Protein AF-A0A7G3ZXC9-F1 (afdb_monomer)

Nearest PDB structures (foldseek):
  3bgt-assembly1_D  TM=9.601E-01  e=1.173E-02  Chromobacterium violaceum
  3c8w-assembly1_A  TM=9.465E-01  e=3.284E-02  Legionella pneumophila subsp. pneumophila str. Philadelphia 1

Mean predicted aligned error: 11.97 Å

Sequence (78 aa):
MNEAEVITNAFAMPLISPSYVEYSLEQVDIKGAWQGPAQLQLAHYALAPVANLPIRRRVSGIHLLTALTLWSCCSRLS

Radius of gyration: 18.64 Å; Cα contacts (8 Å, |Δi|>4): 72; chains: 1; bounding box: 44×28×39 Å

Structure (mmCIF, N/CA/C/O backbone):
data_AF-A0A7G3ZXC9-F1
#
_entry.id   AF-A0A7G3ZXC9-F1
#
loop_
_atom_site.group_PDB
_atom_site.id
_atom_site.type_symbol
_atom_site.label_atom_id
_atom_site.label_alt_id
_atom_site.label_comp_id
_atom_site.label_asym_id
_atom_site.label_entity_id
_atom_site.label_seq_id
_atom_site.pdbx_PDB_ins_code
_atom_site.Cartn_x
_atom_site.Cartn_y
_atom_site.Cartn_z
_atom_site.occupancy
_atom_site.B_iso_or_equiv
_atom_site.auth_seq_id
_atom_site.auth_comp_id
_atom_site.auth_asym_id
_atom_site.auth_atom_id
_atom_site.pdbx_PDB_model_num
ATOM 1 N N . MET A 1 1 ? 31.766 -1.357 -7.569 1.00 47.16 1 MET A N 1
ATOM 2 C CA . MET A 1 1 ? 30.916 -2.014 -6.557 1.00 47.16 1 MET A CA 1
ATOM 3 C C . MET A 1 1 ? 29.513 -2.034 -7.115 1.00 47.16 1 MET A C 1
ATOM 5 O O . MET A 1 1 ? 28.994 -0.963 -7.409 1.00 47.16 1 MET A O 1
ATOM 9 N N . ASN A 1 2 ? 28.970 -3.215 -7.399 1.00 60.9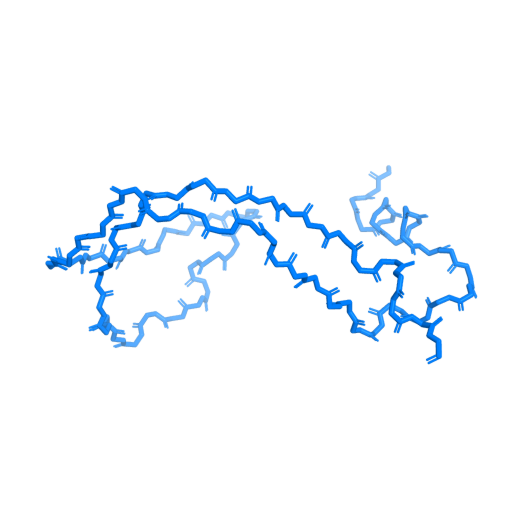4 2 ASN A N 1
ATOM 10 C CA . ASN A 1 2 ? 27.629 -3.326 -7.970 1.00 60.9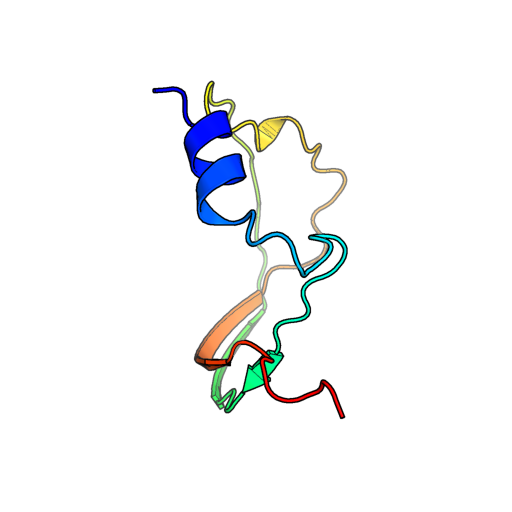4 2 ASN A CA 1
ATOM 11 C C . ASN A 1 2 ? 26.591 -3.428 -6.834 1.00 60.94 2 ASN A C 1
ATOM 13 O O . ASN A 1 2 ? 26.897 -3.923 -5.750 1.00 60.94 2 ASN A O 1
ATOM 17 N N . GLU A 1 3 ? 25.378 -2.925 -7.057 1.00 56.41 3 GLU A N 1
ATOM 18 C CA . GLU A 1 3 ? 24.324 -2.900 -6.029 1.00 56.41 3 GLU A CA 1
ATOM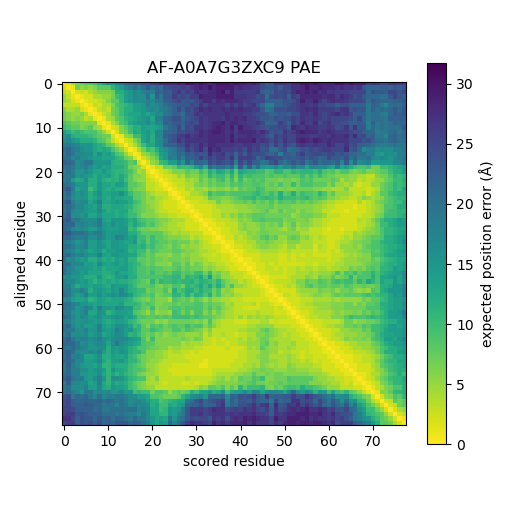 19 C C . GLU A 1 3 ? 23.934 -4.315 -5.561 1.00 56.41 3 GLU A C 1
ATOM 21 O O . GLU A 1 3 ? 23.629 -4.522 -4.388 1.00 56.41 3 GLU A O 1
ATOM 26 N N . ALA A 1 4 ? 24.027 -5.314 -6.444 1.00 62.53 4 ALA A N 1
ATOM 27 C CA . ALA A 1 4 ? 23.709 -6.708 -6.133 1.00 62.53 4 ALA A CA 1
ATOM 28 C C . ALA A 1 4 ? 24.707 -7.359 -5.150 1.00 62.53 4 ALA A C 1
ATOM 30 O O . ALA A 1 4 ? 24.324 -8.175 -4.314 1.00 62.53 4 ALA A O 1
ATOM 31 N N . GLU A 1 5 ? 25.978 -6.974 -5.208 1.00 61.31 5 GLU A N 1
ATOM 32 C CA . GLU A 1 5 ? 27.066 -7.426 -4.339 1.00 61.31 5 GLU A CA 1
ATOM 33 C C . GLU A 1 5 ? 26.951 -6.783 -2.956 1.00 61.31 5 GLU A C 1
ATOM 35 O O . GLU A 1 5 ? 27.171 -7.448 -1.947 1.00 61.31 5 GLU A O 1
ATOM 40 N N . VAL A 1 6 ? 26.515 -5.520 -2.892 1.00 61.81 6 VAL A N 1
ATOM 41 C CA . VAL A 1 6 ? 26.216 -4.843 -1.622 1.00 61.81 6 VAL A CA 1
ATOM 42 C C . VAL A 1 6 ? 25.035 -5.515 -0.921 1.00 61.81 6 VAL A C 1
ATOM 44 O O . VAL A 1 6 ? 25.124 -5.785 0.271 1.00 61.81 6 VAL A O 1
ATOM 47 N N . ILE A 1 7 ? 23.963 -5.854 -1.646 1.00 60.72 7 ILE A N 1
ATOM 48 C CA . ILE A 1 7 ? 22.794 -6.542 -1.070 1.00 60.72 7 ILE A CA 1
ATOM 49 C C . ILE A 1 7 ? 23.154 -7.968 -0.631 1.00 60.72 7 ILE A C 1
ATOM 51 O O . ILE A 1 7 ? 22.761 -8.401 0.449 1.00 60.72 7 ILE A O 1
ATOM 55 N N . THR A 1 8 ? 23.947 -8.690 -1.423 1.00 60.03 8 THR A N 1
ATOM 56 C CA . THR A 1 8 ? 24.366 -10.055 -1.074 1.00 60.03 8 THR A CA 1
ATOM 57 C C . THR A 1 8 ? 25.273 -10.056 0.158 1.00 60.03 8 THR A C 1
ATOM 59 O O . THR A 1 8 ? 25.053 -10.840 1.075 1.00 60.03 8 THR A O 1
ATOM 62 N N . ASN A 1 9 ? 26.241 -9.141 0.238 1.00 58.78 9 ASN A N 1
ATOM 63 C CA . ASN A 1 9 ? 27.213 -9.115 1.333 1.00 58.78 9 ASN A CA 1
ATOM 64 C C . ASN A 1 9 ? 26.688 -8.440 2.611 1.00 58.78 9 ASN A C 1
ATOM 66 O O . ASN A 1 9 ? 27.146 -8.782 3.698 1.00 58.78 9 ASN A O 1
ATOM 70 N N . ALA A 1 10 ? 25.729 -7.510 2.517 1.00 56.06 10 ALA A N 1
ATOM 71 C CA . ALA A 1 10 ? 25.147 -6.847 3.689 1.00 56.06 10 ALA A CA 1
ATOM 72 C C . ALA A 1 10 ? 24.203 -7.757 4.496 1.00 56.06 10 ALA A C 1
ATOM 74 O O . ALA A 1 10 ? 24.045 -7.551 5.698 1.00 56.06 10 ALA A O 1
ATOM 75 N N . PHE A 1 11 ? 23.590 -8.760 3.855 1.00 54.00 11 PHE A N 1
ATOM 76 C CA . PHE A 1 11 ? 22.620 -9.664 4.488 1.00 54.00 11 PHE A CA 1
ATOM 77 C C . PHE A 1 11 ? 23.115 -11.115 4.638 1.00 54.00 11 PHE A C 1
ATOM 79 O O . PHE A 1 11 ? 22.466 -11.909 5.319 1.00 54.00 11 PHE A O 1
ATOM 86 N N . ALA A 1 12 ? 24.269 -11.477 4.065 1.00 46.78 12 ALA A N 1
ATOM 87 C CA . ALA A 1 12 ? 24.873 -12.804 4.208 1.00 46.78 12 ALA A CA 1
ATOM 88 C C . ALA A 1 12 ? 25.677 -12.945 5.513 1.00 46.78 12 ALA A C 1
ATOM 90 O O . ALA A 1 12 ? 26.903 -13.052 5.504 1.00 46.78 12 ALA A O 1
ATOM 91 N N . MET A 1 13 ? 24.986 -12.995 6.655 1.00 45.75 13 MET A N 1
ATOM 92 C CA . MET A 1 13 ? 25.568 -13.597 7.857 1.00 45.75 13 MET A CA 1
ATOM 93 C C . MET A 1 13 ? 25.371 -15.127 7.763 1.00 45.75 13 MET A C 1
ATOM 95 O O . MET A 1 13 ? 24.238 -15.578 7.596 1.00 45.75 13 MET A O 1
ATOM 99 N N . PRO A 1 14 ? 26.436 -15.949 7.842 1.00 46.12 14 PRO A N 1
ATOM 100 C CA . PRO A 1 14 ? 26.460 -17.327 7.318 1.00 46.12 14 PRO A CA 1
ATOM 101 C C . PRO A 1 14 ? 25.615 -18.372 8.073 1.00 46.12 14 PRO A C 1
ATOM 103 O O . PRO A 1 14 ? 25.693 -19.554 7.752 1.00 46.12 14 PRO A O 1
ATOM 106 N N . LEU A 1 15 ? 24.822 -17.976 9.074 1.00 51.53 15 LEU A N 1
ATOM 107 C CA . LEU A 1 15 ? 24.078 -18.897 9.945 1.00 51.53 15 LEU A CA 1
ATOM 108 C C . LEU A 1 15 ? 22.567 -18.933 9.684 1.00 51.53 15 LEU A C 1
ATOM 110 O O . LEU A 1 15 ? 21.888 -19.790 10.243 1.00 51.53 15 LEU A O 1
ATOM 114 N N . ILE A 1 16 ? 22.025 -18.026 8.867 1.00 56.94 16 ILE A N 1
ATOM 115 C CA . ILE A 1 16 ? 20.576 -17.905 8.675 1.00 56.94 16 ILE A CA 1
ATOM 116 C C . ILE A 1 16 ? 20.273 -17.985 7.181 1.00 56.94 16 ILE A C 1
ATOM 118 O O . ILE A 1 16 ? 20.722 -17.155 6.393 1.00 56.94 16 ILE A O 1
ATOM 122 N N . SER A 1 17 ? 19.507 -18.999 6.777 1.00 53.00 17 SER A N 1
ATOM 123 C CA . SER A 1 17 ? 18.951 -19.071 5.427 1.00 53.00 17 SER A CA 1
ATOM 124 C C . SER A 1 17 ? 18.071 -17.835 5.173 1.00 53.00 17 SER A C 1
ATOM 126 O O . SER A 1 17 ? 17.150 -17.606 5.955 1.00 53.00 17 SER A O 1
ATOM 128 N N . PRO A 1 18 ? 18.271 -17.063 4.085 1.00 56.28 18 PRO A N 1
ATOM 129 C CA . PRO A 1 18 ? 17.472 -15.867 3.776 1.00 56.28 18 PRO A CA 1
ATOM 130 C C . PRO A 1 18 ? 16.012 -16.183 3.409 1.00 56.28 18 PRO A C 1
ATOM 132 O O . PRO A 1 18 ? 15.218 -15.287 3.122 1.00 56.28 18 PRO A O 1
ATOM 135 N N . SER A 1 19 ? 15.645 -17.462 3.365 1.00 61.28 19 SER A N 1
ATOM 136 C CA . SER A 1 19 ? 14.307 -17.901 3.020 1.00 61.28 19 SER A CA 1
ATOM 137 C C . SER A 1 19 ? 13.361 -17.716 4.205 1.00 61.28 19 SER A C 1
ATOM 139 O O . SER A 1 19 ? 13.335 -18.535 5.119 1.00 61.28 19 SER A O 1
ATOM 141 N N . TYR A 1 20 ? 12.548 -16.665 4.086 1.00 60.28 20 TYR A N 1
ATOM 142 C CA . TYR A 1 20 ? 11.383 -16.308 4.897 1.00 60.28 20 TYR A CA 1
ATOM 143 C C . TYR A 1 20 ? 11.681 -15.498 6.166 1.00 60.28 20 TYR A C 1
ATOM 145 O O . TYR A 1 20 ? 11.936 -16.027 7.243 1.00 60.28 20 TYR A O 1
ATOM 153 N N . VAL A 1 21 ? 11.594 -14.174 6.017 1.00 66.62 21 VAL A N 1
ATOM 154 C CA . VAL A 1 21 ? 11.600 -13.218 7.127 1.00 66.62 21 VAL A CA 1
ATOM 155 C C . VAL A 1 21 ? 10.163 -12.776 7.382 1.00 66.62 21 VAL A C 1
ATOM 157 O O . VAL A 1 21 ? 9.528 -12.192 6.504 1.00 66.62 21 VAL A O 1
ATOM 160 N N . GLU A 1 22 ? 9.667 -13.036 8.588 1.00 71.31 22 GLU A N 1
ATOM 161 C CA . GLU A 1 22 ? 8.384 -12.524 9.066 1.00 71.31 22 GLU A CA 1
ATOM 162 C C . GLU A 1 22 ? 8.616 -11.257 9.897 1.00 71.31 22 GLU A C 1
ATOM 164 O O . GLU A 1 22 ? 9.388 -11.247 10.858 1.00 71.31 22 GLU A O 1
ATOM 169 N N . TYR A 1 23 ? 7.946 -10.170 9.526 1.00 75.69 23 TYR A N 1
ATOM 170 C CA . TYR A 1 23 ? 7.890 -8.946 10.318 1.00 75.69 23 TYR A CA 1
ATOM 171 C C . TYR A 1 23 ? 6.443 -8.679 10.713 1.00 75.69 23 TYR A C 1
ATOM 173 O O . TYR A 1 23 ? 5.518 -8.891 9.930 1.00 75.69 23 TYR A O 1
ATOM 181 N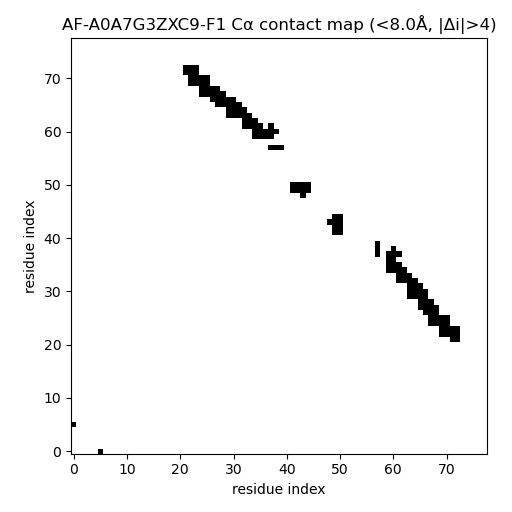 N . SER A 1 24 ? 6.255 -8.227 11.949 1.00 77.69 24 SER A N 1
ATOM 182 C CA . SER A 1 24 ? 4.946 -7.877 12.490 1.00 77.69 24 SER A CA 1
ATOM 183 C C . SER A 1 24 ? 4.879 -6.374 12.731 1.00 77.69 24 SER A C 1
ATOM 185 O O . SER A 1 24 ? 5.870 -5.734 13.086 1.00 77.69 24 SER A O 1
ATOM 187 N N . LEU A 1 25 ? 3.696 -5.807 12.519 1.00 84.25 25 LEU A N 1
ATOM 188 C CA . LEU A 1 25 ? 3.392 -4.443 12.930 1.00 84.25 25 LEU A CA 1
ATOM 189 C C . LEU A 1 25 ? 2.787 -4.505 14.331 1.00 84.25 25 LEU A C 1
ATOM 191 O O . LEU A 1 25 ? 1.798 -5.208 14.544 1.00 84.25 25 LEU A O 1
ATOM 195 N N . GLU A 1 26 ? 3.372 -3.780 15.277 1.00 83.69 26 GLU A N 1
ATOM 196 C CA . GLU A 1 26 ? 2.881 -3.690 16.651 1.00 83.69 26 GLU A CA 1
ATOM 197 C C . GLU A 1 26 ? 2.306 -2.296 16.919 1.00 83.69 26 GLU A C 1
ATOM 199 O O . GLU A 1 26 ? 2.647 -1.319 16.248 1.00 83.69 26 GLU A O 1
ATOM 204 N N . GLN A 1 27 ? 1.415 -2.207 17.913 1.00 85.31 27 GLN A N 1
ATOM 205 C CA . GLN A 1 27 ? 0.832 -0.941 18.377 1.00 85.31 27 GLN A CA 1
ATOM 206 C C . GLN A 1 27 ? 0.167 -0.120 17.254 1.00 85.31 27 GLN A C 1
ATOM 208 O O . GLN A 1 27 ? 0.374 1.085 17.142 1.00 85.31 27 GLN A O 1
ATOM 213 N N . VAL A 1 28 ? -0.623 -0.780 16.403 1.00 88.19 28 VAL A N 1
ATOM 214 C CA . VAL A 1 28 ? -1.339 -0.120 15.303 1.00 88.19 28 VAL A CA 1
ATOM 215 C C . VAL A 1 28 ? -2.539 0.661 15.853 1.00 88.19 28 VAL A C 1
ATOM 217 O O . VAL A 1 28 ? -3.554 0.069 16.213 1.00 88.19 28 VAL A O 1
ATOM 220 N N . ASP A 1 29 ? -2.432 1.988 15.893 1.00 93.81 29 ASP A N 1
ATOM 221 C CA . ASP A 1 29 ? -3.511 2.919 16.237 1.00 93.81 29 ASP A CA 1
ATOM 222 C C . ASP A 1 29 ? -4.085 3.569 14.969 1.00 93.81 29 ASP A C 1
ATOM 224 O O . ASP A 1 29 ? -3.364 4.224 14.207 1.00 93.81 29 ASP A O 1
ATOM 228 N N . ILE A 1 30 ? -5.388 3.389 14.729 1.00 91.94 30 ILE A N 1
ATOM 229 C CA . ILE A 1 30 ? -6.082 3.892 13.538 1.00 91.94 30 ILE A CA 1
ATOM 230 C C . ILE A 1 30 ? -6.787 5.204 13.869 1.00 91.94 30 ILE A C 1
ATOM 232 O O . ILE A 1 30 ? -7.819 5.228 14.533 1.00 91.94 30 ILE A O 1
ATOM 236 N N . LYS A 1 31 ? -6.262 6.302 13.323 1.00 93.19 31 LYS A N 1
ATOM 237 C CA . LYS A 1 31 ? -6.779 7.662 13.529 1.00 93.19 31 LYS A CA 1
ATOM 238 C C . LYS A 1 31 ? -7.892 8.029 12.550 1.00 93.19 31 LYS A C 1
ATOM 240 O O . LYS A 1 31 ? -8.688 8.919 12.829 1.00 93.19 31 LYS A O 1
ATOM 245 N N . GLY A 1 32 ? -7.947 7.366 11.396 1.00 91.81 32 GLY A N 1
ATOM 246 C CA . GLY A 1 32 ? -8.988 7.589 10.398 1.00 91.81 32 GLY A CA 1
ATOM 247 C C . GLY A 1 32 ? -8.897 6.626 9.221 1.00 91.81 32 GLY A C 1
ATOM 248 O O . GLY A 1 32 ? -7.810 6.181 8.848 1.00 91.81 32 GLY A O 1
ATOM 249 N N . ALA A 1 33 ? -10.054 6.310 8.641 1.00 94.44 33 ALA A N 1
ATOM 250 C CA . ALA A 1 33 ? -10.177 5.452 7.474 1.00 94.44 33 ALA A CA 1
ATOM 251 C C . ALA A 1 33 ? -11.280 5.976 6.549 1.00 94.44 33 ALA A C 1
ATOM 253 O O . ALA A 1 33 ? -12.411 6.197 6.984 1.00 94.44 33 ALA A O 1
ATOM 254 N N . TRP A 1 34 ? -10.957 6.141 5.267 1.00 96.12 34 TRP A N 1
ATOM 255 C CA . TRP A 1 34 ? -11.904 6.580 4.243 1.00 96.12 34 TRP A CA 1
ATOM 256 C C . TRP A 1 34 ? -11.866 5.650 3.041 1.00 96.12 34 TRP A C 1
ATOM 258 O O . TRP A 1 34 ? -10.802 5.205 2.603 1.00 96.12 34 TRP A O 1
ATOM 268 N N . GLN A 1 35 ? -13.043 5.398 2.478 1.00 94.88 35 GLN A N 1
ATOM 269 C CA . GLN A 1 35 ? -13.208 4.641 1.248 1.00 94.88 35 GLN A CA 1
ATOM 270 C C . GLN A 1 35 ? -13.719 5.564 0.145 1.00 94.88 35 GLN A C 1
ATOM 272 O O . GLN A 1 35 ? -14.586 6.405 0.379 1.00 94.88 35 GLN A O 1
ATOM 277 N N . GLY A 1 36 ? -13.192 5.404 -1.067 1.00 92.06 36 GLY A N 1
ATOM 278 C CA . GLY A 1 36 ? -13.604 6.226 -2.197 1.00 92.06 36 GLY A CA 1
ATOM 279 C C . GLY A 1 36 ? -13.172 5.662 -3.549 1.00 92.06 36 GLY A C 1
ATOM 280 O O . GLY A 1 36 ? -12.412 4.688 -3.624 1.00 92.06 36 GLY A O 1
ATOM 281 N N . PRO A 1 37 ? -13.661 6.251 -4.650 1.00 91.81 37 PRO A N 1
ATOM 282 C CA . PRO A 1 37 ? -13.234 5.861 -5.982 1.00 91.81 37 PRO A CA 1
ATOM 283 C C . PRO A 1 37 ? -11.760 6.245 -6.201 1.00 91.81 37 PRO A C 1
ATOM 285 O O . PRO A 1 37 ? -11.430 7.416 -6.318 1.00 91.81 37 PRO A O 1
ATOM 288 N N . ALA A 1 38 ? -10.875 5.248 -6.299 1.00 89.19 38 ALA A N 1
ATOM 289 C CA . ALA A 1 38 ? -9.460 5.430 -6.646 1.00 89.19 38 ALA A CA 1
ATOM 290 C C . ALA A 1 38 ? -9.101 4.878 -8.036 1.00 89.19 38 ALA A C 1
ATOM 292 O O . ALA A 1 38 ? -9.616 3.839 -8.455 1.00 89.19 38 ALA A O 1
ATOM 293 N N . GLN A 1 39 ? -8.173 5.532 -8.729 1.00 91.50 39 GLN A N 1
ATOM 294 C CA . GLN A 1 39 ? -7.605 5.072 -9.996 1.00 91.50 39 GLN A CA 1
ATOM 295 C C . GLN A 1 39 ? -6.092 4.890 -9.844 1.00 91.50 39 GLN A C 1
ATOM 297 O O . GLN A 1 39 ? -5.443 5.680 -9.167 1.00 91.50 39 GLN A O 1
ATOM 302 N N . LEU A 1 40 ? -5.542 3.847 -10.469 1.00 91.19 40 LEU A N 1
ATOM 303 C CA . LEU A 1 40 ? -4.107 3.567 -10.497 1.00 91.19 40 LEU A CA 1
ATOM 304 C C . LEU A 1 40 ? -3.645 3.465 -11.953 1.00 91.19 40 LEU A C 1
ATOM 306 O O . LEU A 1 40 ? -4.300 2.805 -12.760 1.00 91.19 40 LEU A O 1
ATOM 310 N N . GLN A 1 41 ? -2.527 4.113 -12.273 1.00 90.75 41 GLN A N 1
ATOM 311 C CA . GLN A 1 41 ? -1.826 4.010 -13.552 1.00 90.75 41 GLN A CA 1
ATOM 312 C C . GLN A 1 41 ? -0.338 3.799 -13.263 1.00 90.75 41 GLN A C 1
ATOM 314 O O . GLN A 1 41 ? 0.191 4.388 -12.321 1.00 90.75 41 GLN A O 1
ATOM 319 N N . LEU A 1 42 ? 0.327 2.950 -14.048 1.00 92.44 42 LEU A N 1
ATOM 320 C CA . LEU A 1 42 ? 1.751 2.653 -13.891 1.00 92.44 42 LEU A CA 1
ATOM 321 C C . LEU A 1 42 ? 2.512 3.239 -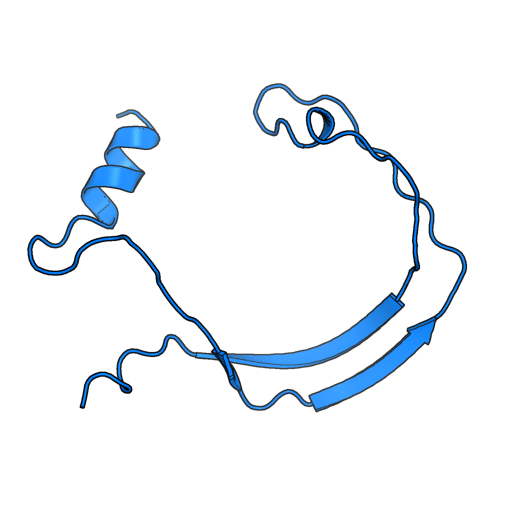15.076 1.00 92.44 42 LEU A C 1
ATOM 323 O O . LEU A 1 42 ? 2.158 2.994 -16.228 1.00 92.44 42 LEU A O 1
ATOM 327 N N . ALA A 1 43 ? 3.548 4.020 -14.784 1.00 89.81 43 ALA A N 1
ATOM 328 C CA . ALA A 1 43 ? 4.419 4.616 -15.787 1.00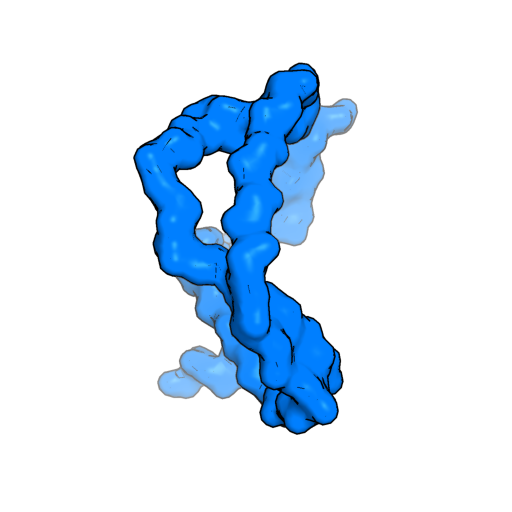 89.81 43 ALA A CA 1
ATOM 329 C C . ALA A 1 43 ? 5.688 3.774 -15.961 1.00 89.81 43 ALA A C 1
ATOM 331 O O . ALA A 1 43 ? 6.192 3.183 -15.004 1.00 89.81 43 ALA A O 1
ATOM 332 N N . HIS A 1 44 ? 6.209 3.728 -17.186 1.00 90.62 44 HIS A N 1
ATOM 333 C CA . HIS A 1 44 ? 7.443 3.007 -17.483 1.00 90.62 44 HIS A CA 1
ATOM 334 C C . HIS A 1 44 ? 8.652 3.798 -16.987 1.00 90.62 44 HIS A C 1
ATOM 336 O O . HIS A 1 44 ? 8.777 4.992 -17.257 1.00 90.62 44 HIS A O 1
ATOM 342 N N . TYR A 1 45 ? 9.556 3.112 -16.291 1.00 90.56 45 TYR A N 1
ATOM 343 C CA . TYR A 1 45 ? 10.807 3.680 -15.809 1.00 90.56 45 TYR A CA 1
ATOM 344 C C . TYR A 1 45 ? 11.919 2.630 -15.856 1.00 90.56 45 TYR A C 1
ATOM 346 O O . TYR A 1 45 ? 11.691 1.466 -15.531 1.00 90.56 45 TYR A O 1
ATOM 354 N N . ALA A 1 46 ? 13.125 3.040 -16.253 1.00 87.75 46 ALA A N 1
ATOM 355 C CA . ALA A 1 46 ? 14.229 2.123 -16.546 1.00 87.75 46 ALA A CA 1
ATOM 356 C C . ALA A 1 46 ? 14.741 1.352 -15.314 1.00 87.75 46 ALA A C 1
ATOM 358 O O . ALA A 1 46 ? 15.093 0.184 -15.432 1.00 87.75 46 ALA A O 1
ATOM 359 N N . LEU A 1 47 ? 14.758 1.988 -14.136 1.00 89.00 47 LEU A N 1
ATOM 360 C CA . LEU A 1 47 ? 15.291 1.399 -12.895 1.00 89.00 47 LEU A CA 1
ATOM 361 C C . LEU A 1 47 ? 14.202 0.946 -11.909 1.00 89.00 47 LEU A C 1
ATOM 363 O O . LEU A 1 47 ? 14.506 0.441 -10.836 1.00 89.00 47 LEU A O 1
ATOM 367 N N . ALA A 1 48 ? 12.927 1.129 -12.256 1.00 87.06 48 ALA A N 1
ATOM 368 C CA . ALA A 1 48 ? 11.791 0.780 -11.409 1.00 87.06 48 ALA A CA 1
ATOM 369 C C . ALA A 1 48 ? 10.704 0.142 -12.287 1.00 87.06 48 ALA A C 1
ATOM 371 O O . ALA A 1 48 ? 9.784 0.834 -12.732 1.00 87.06 48 ALA A O 1
ATOM 372 N N . PRO A 1 49 ? 10.804 -1.171 -12.573 1.00 86.44 49 PRO A N 1
ATOM 373 C CA . PRO A 1 49 ? 9.938 -1.876 -13.518 1.00 86.44 49 PRO A CA 1
ATOM 374 C C . PRO A 1 49 ? 8.533 -2.162 -12.951 1.00 86.44 49 PRO A C 1
ATOM 376 O O . PRO A 1 49 ? 7.979 -3.242 -13.150 1.00 86.44 49 PRO A O 1
ATOM 379 N N . VAL A 1 50 ? 7.921 -1.201 -12.252 1.00 89.75 50 VAL A N 1
ATOM 380 C CA . VAL A 1 50 ? 6.570 -1.347 -11.684 1.00 89.75 50 VAL A CA 1
ATOM 381 C C . VAL A 1 50 ? 5.513 -1.523 -12.773 1.00 89.75 50 VAL A C 1
ATOM 383 O O . VAL A 1 50 ? 4.564 -2.273 -12.582 1.00 89.75 50 VAL A O 1
ATOM 386 N N . ALA A 1 51 ? 5.711 -0.916 -13.948 1.00 87.81 51 ALA A N 1
ATOM 387 C CA . ALA A 1 51 ? 4.804 -1.032 -15.091 1.00 87.81 51 ALA A CA 1
ATOM 388 C C . ALA A 1 51 ? 4.746 -2.436 -15.716 1.00 87.81 51 ALA A C 1
ATOM 390 O O . ALA A 1 51 ? 3.789 -2.740 -16.424 1.00 87.81 51 ALA A O 1
ATOM 391 N N . ASN A 1 52 ? 5.711 -3.313 -15.414 1.00 89.50 52 ASN A N 1
ATOM 392 C CA . ASN A 1 52 ? 5.684 -4.701 -15.881 1.00 89.50 52 ASN A CA 1
ATOM 393 C C . ASN A 1 52 ? 4.620 -5.540 -15.154 1.00 89.50 52 ASN A C 1
ATOM 395 O O . ASN A 1 52 ? 4.327 -6.653 -15.587 1.00 89.50 52 ASN A O 1
ATOM 399 N N . LEU A 1 53 ? 4.042 -5.031 -14.059 1.00 90.69 53 LEU A N 1
ATOM 400 C CA . LEU A 1 53 ? 2.921 -5.658 -13.366 1.00 90.69 53 LEU A CA 1
ATOM 401 C C . LEU A 1 53 ? 1.600 -5.176 -13.991 1.00 90.69 53 LEU A C 1
ATOM 403 O O . LEU A 1 53 ? 1.182 -4.043 -13.746 1.00 90.69 53 LEU A O 1
ATOM 407 N N . PRO A 1 54 ? 0.908 -6.006 -14.796 1.00 85.38 54 PRO A N 1
ATOM 408 C CA . PRO A 1 54 ? -0.277 -5.556 -15.512 1.00 85.38 54 PRO A CA 1
ATOM 409 C C . PRO A 1 54 ? -1.454 -5.327 -14.558 1.00 85.38 54 PRO A C 1
ATOM 411 O O . PRO A 1 54 ? -1.875 -6.228 -13.824 1.00 85.38 54 PRO A O 1
ATOM 414 N N . ILE A 1 55 ? -2.058 -4.139 -14.622 1.00 89.12 55 ILE A N 1
ATOM 415 C CA . ILE A 1 55 ? -3.312 -3.855 -13.916 1.00 89.12 55 ILE A CA 1
ATOM 416 C C . ILE A 1 55 ? -4.455 -4.566 -14.646 1.00 89.12 55 ILE A C 1
ATOM 418 O O . ILE A 1 55 ? -4.881 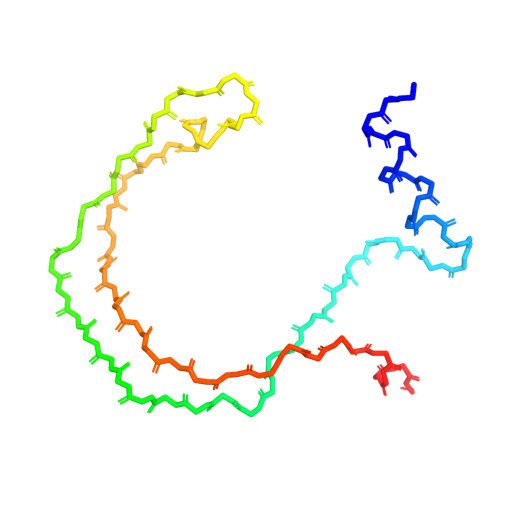-4.144 -15.717 1.00 89.12 55 ILE A O 1
ATOM 422 N N . ARG A 1 56 ? -4.994 -5.631 -14.041 1.00 91.44 56 ARG A N 1
ATOM 423 C CA . ARG A 1 56 ? -6.179 -6.334 -14.567 1.00 91.44 56 ARG A CA 1
ATOM 424 C C . ARG A 1 56 ? -7.479 -5.605 -14.240 1.00 91.44 56 ARG A C 1
ATOM 426 O O . ARG A 1 56 ? -8.333 -5.424 -15.099 1.00 91.44 56 ARG A O 1
ATOM 433 N N . ARG A 1 57 ? -7.652 -5.222 -12.972 1.00 89.81 57 ARG A N 1
ATOM 434 C CA . ARG A 1 57 ? -8.853 -4.548 -12.463 1.00 89.81 57 ARG A CA 1
ATOM 435 C C . ARG A 1 57 ? -8.544 -3.857 -11.140 1.00 89.81 57 ARG A C 1
ATOM 437 O O . ARG A 1 57 ? -7.935 -4.461 -10.262 1.00 89.81 57 ARG A O 1
ATOM 444 N N . ARG A 1 58 ? -9.039 -2.633 -10.957 1.00 87.75 58 ARG A N 1
ATOM 445 C CA . ARG A 1 58 ? -9.064 -1.965 -9.648 1.00 87.75 58 ARG A CA 1
ATOM 446 C C . ARG A 1 58 ? -10.198 -2.537 -8.793 1.00 87.75 58 ARG A C 1
ATOM 448 O O . ARG A 1 58 ? -11.346 -2.536 -9.232 1.00 87.75 58 ARG A O 1
ATOM 455 N N . VAL A 1 59 ? -9.879 -3.002 -7.582 1.00 92.25 59 VAL A N 1
ATOM 456 C CA . VAL A 1 59 ? -10.852 -3.606 -6.649 1.00 92.25 59 VAL A CA 1
ATOM 457 C C . VAL A 1 59 ? -11.429 -2.563 -5.688 1.00 92.25 59 VAL A C 1
ATOM 459 O O . VAL A 1 59 ? -12.643 -2.416 -5.613 1.00 92.25 59 VAL A O 1
ATOM 462 N N . SER A 1 60 ? -10.575 -1.798 -5.007 1.00 90.62 60 SER A N 1
ATOM 463 C CA . SER A 1 60 ? -10.969 -0.769 -4.037 1.00 90.62 60 SER A CA 1
ATOM 464 C C . SER A 1 60 ? -9.869 0.282 -3.875 1.00 90.62 60 SER A C 1
ATOM 466 O O . SER A 1 60 ? -8.722 0.046 -4.250 1.00 90.62 60 SER A O 1
ATOM 468 N N . GLY A 1 61 ? -10.222 1.440 -3.318 1.00 91.81 61 GLY A N 1
ATOM 469 C CA . GLY A 1 61 ? -9.280 2.446 -2.833 1.00 91.81 61 GLY A CA 1
ATOM 470 C C . GLY A 1 61 ? -9.605 2.779 -1.385 1.00 91.81 61 GLY A C 1
ATOM 471 O O . GL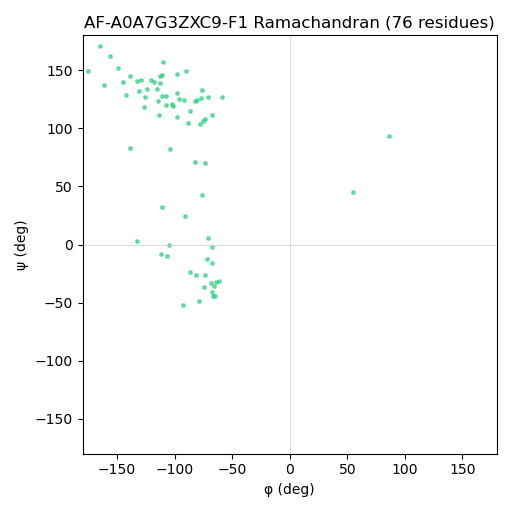Y A 1 61 ? -10.763 3.064 -1.075 1.00 91.81 61 GLY A O 1
ATOM 472 N N . ILE A 1 62 ? -8.607 2.693 -0.509 1.00 94.69 62 ILE A N 1
ATOM 473 C CA . ILE A 1 62 ? -8.743 2.969 0.922 1.00 94.69 62 ILE A CA 1
ATOM 474 C C . ILE A 1 62 ? -7.609 3.911 1.314 1.00 94.69 62 ILE A C 1
ATOM 476 O O . ILE A 1 62 ? -6.456 3.665 0.966 1.00 94.69 62 ILE A O 1
ATOM 480 N N . HIS A 1 63 ? -7.944 4.979 2.029 1.00 93.12 63 HIS A N 1
ATOM 481 C CA . HIS A 1 63 ? -6.980 5.869 2.661 1.00 93.12 63 HIS A CA 1
ATOM 482 C C . HIS A 1 63 ? -7.022 5.619 4.169 1.00 93.12 63 HIS A C 1
ATOM 484 O O . HIS A 1 63 ? -8.076 5.765 4.788 1.00 93.12 63 HIS A O 1
ATOM 490 N N . LEU A 1 64 ? -5.886 5.212 4.737 1.00 93.75 64 LEU A N 1
ATOM 491 C CA . LEU A 1 64 ? -5.718 4.922 6.158 1.00 93.75 64 LEU A CA 1
ATOM 492 C C . LEU A 1 64 ? -4.729 5.911 6.770 1.00 93.75 64 LEU A C 1
ATOM 494 O O . LEU A 1 64 ? -3.652 6.130 6.217 1.00 93.75 64 LEU A O 1
ATOM 498 N N . LEU A 1 65 ? -5.087 6.468 7.924 1.00 95.25 65 LEU A N 1
ATOM 499 C CA . LEU A 1 65 ? -4.203 7.279 8.749 1.00 95.25 65 LEU A CA 1
ATOM 500 C C . LEU A 1 65 ? -3.951 6.532 10.057 1.00 95.25 65 LEU A C 1
ATOM 502 O O . LEU A 1 65 ? -4.864 6.375 10.869 1.00 95.25 65 LEU A O 1
ATOM 506 N N . THR A 1 66 ? -2.721 6.065 10.256 1.00 94.56 66 THR A N 1
ATOM 507 C CA . THR A 1 66 ? -2.371 5.194 11.385 1.00 94.56 66 THR A CA 1
ATOM 508 C C . THR A 1 66 ? -1.029 5.567 12.000 1.00 94.56 66 THR A C 1
ATOM 510 O O . THR A 1 66 ? -0.103 5.936 11.278 1.00 94.56 66 THR A O 1
ATOM 513 N N . ALA A 1 67 ? -0.904 5.423 13.317 1.00 92.56 67 ALA A N 1
ATOM 514 C CA . ALA A 1 67 ? 0.388 5.336 13.991 1.00 92.56 67 ALA A CA 1
ATOM 515 C C . ALA A 1 67 ? 0.699 3.854 14.229 1.00 92.56 67 ALA A C 1
ATOM 517 O O . ALA A 1 67 ? -0.168 3.122 14.691 1.00 92.56 67 ALA A O 1
ATOM 518 N N . LEU A 1 68 ? 1.893 3.397 13.858 1.00 92.38 68 LEU A N 1
ATOM 519 C CA . LEU A 1 68 ? 2.291 1.996 14.005 1.00 92.38 68 LEU A CA 1
ATOM 520 C C . LEU A 1 68 ? 3.796 1.880 14.234 1.00 92.38 68 LEU A C 1
ATOM 522 O O . LEU A 1 68 ? 4.562 2.724 13.762 1.00 92.38 68 LEU A O 1
ATOM 526 N N . THR A 1 69 ? 4.202 0.820 14.928 1.00 89.44 69 THR A N 1
ATOM 527 C CA . THR A 1 69 ? 5.603 0.486 15.190 1.00 89.44 69 THR A CA 1
ATOM 528 C C . THR A 1 69 ? 5.987 -0.730 14.348 1.00 89.44 69 THR A C 1
ATOM 530 O O . THR A 1 69 ? 5.312 -1.760 14.379 1.00 89.44 69 THR A O 1
ATOM 533 N N . LEU A 1 70 ? 7.076 -0.624 13.583 1.00 84.12 70 LEU A N 1
ATOM 534 C CA . LEU A 1 70 ? 7.671 -1.768 12.891 1.00 84.12 70 LEU A CA 1
ATOM 535 C C . LEU A 1 70 ? 8.634 -2.464 13.851 1.00 84.12 70 LEU A C 1
ATOM 537 O O . LEU A 1 70 ? 9.652 -1.881 14.227 1.00 84.12 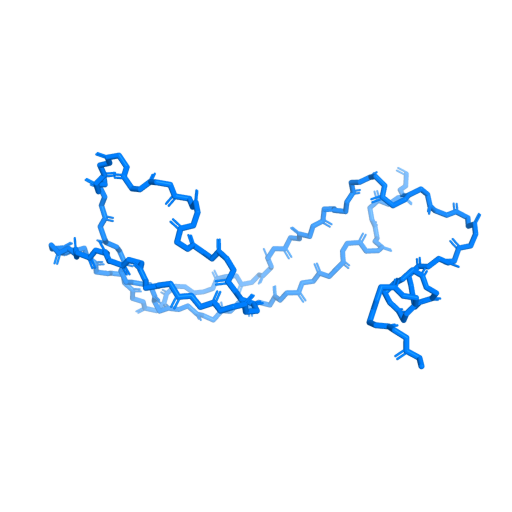70 LEU A O 1
ATOM 541 N N . TRP A 1 71 ? 8.327 -3.704 14.222 1.00 67.94 71 TRP A N 1
ATOM 542 C CA . TRP A 1 71 ? 9.202 -4.515 15.059 1.00 67.94 71 TRP A CA 1
ATOM 543 C C . TRP A 1 71 ? 9.708 -5.716 14.259 1.00 67.94 71 TRP A C 1
ATOM 545 O O . TRP A 1 71 ? 8.930 -6.494 13.701 1.00 67.94 71 TRP A O 1
ATOM 555 N N . SER A 1 72 ? 11.028 -5.873 14.167 1.00 64.06 72 SER A N 1
ATOM 556 C CA . SER A 1 72 ? 11.622 -7.070 13.580 1.00 64.06 72 SER A CA 1
ATOM 557 C C . SER A 1 72 ? 11.623 -8.189 14.620 1.00 64.06 72 SER A C 1
ATOM 559 O O . SER A 1 72 ? 12.118 -8.051 15.738 1.00 64.06 72 SER A O 1
ATOM 561 N N . CYS A 1 73 ? 11.017 -9.313 14.247 1.00 46.62 73 CYS A N 1
ATOM 562 C CA . CYS A 1 73 ? 10.792 -10.469 15.101 1.00 46.62 73 CYS A CA 1
ATOM 563 C C . CYS A 1 73 ? 12.099 -11.251 15.337 1.00 46.62 73 CYS A C 1
ATOM 565 O O . CYS A 1 73 ? 12.274 -12.354 14.836 1.00 46.62 73 CYS A O 1
ATOM 567 N N . CYS A 1 74 ? 13.045 -10.694 16.095 1.00 45.84 74 CYS A N 1
ATOM 568 C CA . CYS A 1 74 ? 14.232 -11.424 16.566 1.00 45.84 74 CYS A CA 1
ATOM 569 C C . CYS A 1 74 ? 13.998 -12.085 17.944 1.00 45.84 74 CYS A C 1
ATOM 571 O O . CYS A 1 74 ? 14.930 -12.290 18.713 1.00 45.84 74 CYS A O 1
ATOM 573 N N . SER A 1 75 ? 12.743 -12.377 18.304 1.00 44.84 75 SER A N 1
ATOM 574 C CA . SER A 1 75 ? 12.378 -12.921 19.625 1.00 44.84 75 SER A CA 1
ATOM 575 C C . SER A 1 75 ? 11.429 -14.124 19.589 1.00 44.84 75 SER A C 1
ATOM 577 O O . SER A 1 75 ? 11.061 -14.624 20.647 1.00 44.84 75 SER A O 1
ATOM 579 N N . ARG A 1 76 ? 11.052 -14.629 18.403 1.00 45.09 76 ARG A N 1
ATOM 580 C CA . ARG A 1 76 ? 10.168 -15.805 18.250 1.00 45.09 76 ARG A CA 1
ATOM 581 C C . ARG A 1 76 ? 10.892 -17.036 17.685 1.00 45.09 76 ARG A C 1
ATOM 583 O O . ARG A 1 76 ? 10.305 -17.841 16.975 1.00 45.09 76 ARG A O 1
ATOM 590 N N . LEU A 1 77 ? 12.177 -17.165 18.009 1.00 45.19 77 LEU A N 1
ATOM 591 C CA . LEU A 1 77 ? 12.915 -18.428 17.956 1.00 45.19 77 LEU A CA 1
ATOM 592 C C . LEU A 1 77 ? 13.061 -18.925 19.402 1.00 45.19 77 LEU A C 1
ATOM 594 O O . LEU A 1 77 ? 14.065 -18.656 20.058 1.00 45.19 77 LEU A O 1
ATOM 598 N N . SER A 1 78 ? 12.015 -19.584 19.903 1.00 36.97 78 SER A N 1
ATOM 599 C CA . SER A 1 78 ? 12.039 -20.450 21.091 1.00 36.97 78 SER A CA 1
ATOM 600 C C . SER A 1 78 ? 11.496 -21.811 20.704 1.00 36.97 78 SER A C 1
ATOM 602 O O . SER A 1 78 ? 10.416 -21.795 20.066 1.00 36.97 78 SER A O 1
#

Secondary structure (DSSP, 8-state):
--HHHHHHHHH--TTS-SS---EEEEEEEEEEEEE----------TT-GGGGS--------EEEEEEEEEEE--S---

Solvent-accessible surface area (backbone atoms only — not comparable to full-atom values): 5547 Å² total; per-residue (Å²): 137,56,72,69,58,52,57,50,63,76,68,61,56,97,86,62,79,85,78,80,83,72,73,51,79,41,76,76,43,78,80,46,78,49,77,53,98,64,88,87,85,70,64,85,44,97,92,50,68,64,41,77,59,77,85,87,75,90,86,82,32,74,51,76,45,68,50,69,42,86,44,77,65,86,77,80,87,125

pLDDT: mean 76.53, std 18.01, range [36.97, 96.12]

Foldseek 3Di:
DDPVVCVCVVPCPPPDDPPDFDKDKPPKAWPDKDWDDDDDDDDDDDVDRPVVPDDPDDDTDMDTDIDIDTDGPPPPPD